Protein AF-A0A3E3DLS8-F1 (afdb_monomer_lite)

Secondary structure (DSSP, 8-state):
--HHHHGGG---PPPHHHHHHHHT-PPEEEEETTTEEEEE-S-SEEEEEEEETTEEEEEEEEHHHHHTT----SEEEEEEGGGTEEEEEETTTTEEE-S-GGGS---TT--GGGEE--HHHHHHHHHHHT-SS-HHHHHHHHHHTT-

Structure (mmCIF, N/CA/C/O backbone):
data_AF-A0A3E3DLS8-F1
#
_entry.id   AF-A0A3E3DLS8-F1
#
loop_
_atom_site.group_PDB
_atom_site.id
_atom_site.type_symbol
_atom_site.label_atom_id
_atom_site.label_alt_id
_atom_site.label_comp_id
_atom_site.label_asym_id
_atom_site.label_entity_id
_atom_site.label_seq_id
_atom_site.pdbx_PDB_ins_code
_atom_site.Cartn_x
_atom_site.Cartn_y
_atom_site.Cartn_z
_atom_site.occupancy
_atom_site.B_iso_or_equiv
_atom_site.auth_seq_id
_atom_site.auth_comp_id
_atom_site.auth_asym_id
_atom_site.auth_atom_id
_atom_site.pdbx_PDB_model_num
ATOM 1 N N . MET A 1 1 ? -10.168 -1.168 15.535 1.00 91.50 1 MET A N 1
ATOM 2 C CA . MET A 1 1 ? -11.152 -1.040 14.422 1.00 91.50 1 MET A CA 1
ATOM 3 C C . MET A 1 1 ? -12.044 -2.286 14.288 1.00 91.50 1 MET A C 1
ATOM 5 O O . MET A 1 1 ? -11.564 -3.402 14.470 1.00 91.50 1 MET A O 1
ATOM 9 N N 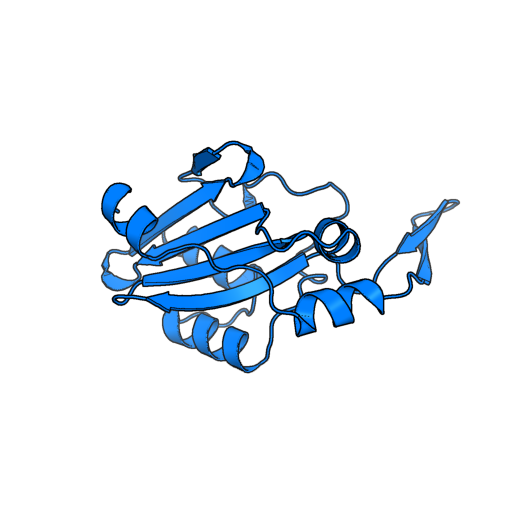. LYS A 1 2 ? -13.339 -2.145 13.942 1.00 93.44 2 LYS A N 1
ATOM 10 C CA . LYS A 1 2 ? -14.259 -3.295 13.745 1.00 93.44 2 LYS A CA 1
ATOM 11 C C . LYS A 1 2 ? -14.081 -3.936 12.357 1.00 93.44 2 LYS A C 1
ATOM 13 O O . LYS A 1 2 ? -14.525 -3.375 11.361 1.00 93.44 2 LYS A O 1
ATOM 18 N N . LYS A 1 3 ? -13.520 -5.150 12.302 1.00 95.00 3 LYS A N 1
ATOM 19 C CA . LYS A 1 3 ? -13.246 -5.918 11.064 1.00 95.00 3 LYS A CA 1
ATOM 20 C C . LYS A 1 3 ? -14.464 -6.088 10.145 1.00 95.00 3 LYS A C 1
ATOM 22 O O . LYS A 1 3 ? -14.338 -5.994 8.932 1.00 95.00 3 LYS A O 1
ATOM 27 N N . THR A 1 4 ? -15.650 -6.311 10.715 1.00 93.56 4 THR A N 1
ATOM 28 C CA . THR A 1 4 ? -16.902 -6.464 9.951 1.00 93.56 4 THR A CA 1
ATOM 29 C C . THR A 1 4 ? -17.310 -5.195 9.209 1.00 93.56 4 THR A C 1
ATOM 31 O O . THR A 1 4 ? -17.905 -5.298 8.143 1.00 93.56 4 THR A O 1
ATOM 34 N N . ARG A 1 5 ? -16.980 -4.009 9.741 1.00 93.44 5 ARG A N 1
ATOM 35 C CA . ARG A 1 5 ? -17.184 -2.727 9.051 1.00 93.44 5 ARG A CA 1
ATOM 36 C C . ARG A 1 5 ? -16.208 -2.585 7.888 1.00 93.44 5 ARG A C 1
ATOM 38 O O . ARG A 1 5 ? -16.641 -2.250 6.798 1.00 93.44 5 ARG A O 1
ATOM 45 N N . LEU A 1 6 ? -14.929 -2.894 8.105 1.00 94.31 6 LEU A N 1
ATOM 46 C CA . LEU A 1 6 ? -13.895 -2.758 7.071 1.00 94.31 6 LEU A CA 1
ATOM 47 C C . LEU A 1 6 ? -14.180 -3.635 5.847 1.00 94.31 6 LEU A C 1
ATOM 49 O O . LEU A 1 6 ? -14.086 -3.154 4.729 1.00 94.31 6 LEU A O 1
ATOM 53 N N . LYS A 1 7 ? -14.654 -4.873 6.049 1.00 92.00 7 LYS A N 1
ATOM 54 C CA . LYS A 1 7 ? -15.075 -5.753 4.940 1.00 92.00 7 LYS A CA 1
ATOM 55 C C . LYS A 1 7 ? -16.191 -5.169 4.064 1.00 92.00 7 LYS A C 1
ATOM 57 O O . LYS A 1 7 ? -16.321 -5.574 2.918 1.00 92.00 7 LYS A O 1
ATOM 62 N N . LYS A 1 8 ? -17.019 -4.264 4.598 1.00 93.12 8 LYS A N 1
ATOM 63 C CA . LYS A 1 8 ? -18.112 -3.625 3.846 1.00 93.12 8 LYS A CA 1
ATOM 64 C C . LYS A 1 8 ? -17.649 -2.435 3.007 1.00 93.12 8 LYS A C 1
ATOM 66 O O . LYS A 1 8 ? -18.405 -2.018 2.142 1.00 93.12 8 LYS A O 1
ATOM 71 N N . LEU A 1 9 ? -16.446 -1.906 3.252 1.00 91.94 9 LEU A N 1
ATOM 72 C CA . LEU A 1 9 ? -15.883 -0.800 2.467 1.00 91.94 9 LEU A CA 1
ATOM 73 C C . LEU A 1 9 ? -15.500 -1.232 1.041 1.00 91.94 9 LEU A C 1
ATOM 75 O O . LEU A 1 9 ? -15.241 -0.378 0.202 1.00 91.94 9 LEU A O 1
ATOM 79 N N . GLY A 1 10 ? -15.505 -2.541 0.767 1.00 88.12 10 GLY A N 1
ATOM 80 C CA . GLY A 1 10 ? -15.058 -3.107 -0.500 1.00 88.12 10 GLY A CA 1
ATOM 81 C C . GLY A 1 10 ? -13.540 -3.244 -0.564 1.00 88.12 10 GLY A C 1
ATOM 82 O O . GLY A 1 10 ? -12.836 -2.951 0.403 1.00 88.12 10 GLY A O 1
ATOM 83 N N . HIS A 1 11 ? -13.066 -3.729 -1.709 1.00 92.94 11 HIS A N 1
ATOM 84 C CA . HIS A 1 11 ? -11.647 -3.805 -2.032 1.00 92.94 11 HIS A CA 1
ATOM 85 C C . HIS A 1 11 ? -11.296 -2.709 -3.034 1.00 92.94 11 HIS A C 1
ATOM 87 O O . HIS A 1 11 ? -12.062 -2.475 -3.973 1.00 92.94 11 HIS A O 1
ATOM 93 N N . LEU A 1 12 ? -10.136 -2.078 -2.870 1.00 95.56 12 LEU A N 1
ATOM 94 C CA . LEU A 1 12 ? -9.562 -1.255 -3.931 1.00 95.56 12 LEU A CA 1
ATOM 95 C C . LEU A 1 12 ? -8.836 -2.201 -4.891 1.00 95.56 12 LEU A C 1
ATOM 97 O O . LEU A 1 12 ? -7.803 -2.772 -4.543 1.00 95.56 12 LEU A O 1
ATOM 101 N N . TYR A 1 13 ? -9.425 -2.423 -6.065 1.00 97.06 13 TYR A N 1
ATOM 102 C CA . TYR A 1 13 ? -8.781 -3.146 -7.159 1.00 97.06 13 TYR A CA 1
ATOM 103 C C . TYR A 1 13 ? -7.989 -2.187 -8.046 1.00 97.06 13 TYR A C 1
ATOM 105 O O . TYR A 1 13 ? -8.364 -1.025 -8.199 1.00 97.06 13 TYR A O 1
ATOM 113 N N . ALA A 1 14 ? -6.909 -2.698 -8.641 1.00 97.62 14 ALA A N 1
ATOM 114 C CA . ALA A 1 14 ? -6.053 -1.917 -9.522 1.00 97.62 14 ALA A CA 1
ATOM 115 C C . ALA A 1 14 ? -6.840 -1.392 -10.730 1.00 97.62 14 ALA A C 1
ATOM 117 O O . ALA A 1 14 ? -7.712 -2.082 -11.261 1.00 97.62 14 ALA A O 1
ATOM 118 N N . THR A 1 15 ? -6.504 -0.181 -11.170 1.00 97.31 15 THR A N 1
ATOM 119 C CA . THR A 1 15 ? -7.109 0.434 -12.354 1.00 97.31 15 THR A CA 1
ATOM 120 C C . THR A 1 15 ? -6.481 -0.101 -13.642 1.00 97.31 15 THR A C 1
ATOM 122 O O . THR A 1 15 ? -5.342 -0.576 -13.643 1.00 97.31 15 THR A O 1
ATOM 125 N N . ASP A 1 16 ? -7.187 0.047 -14.765 1.00 97.19 16 ASP A N 1
ATOM 126 C CA . ASP A 1 16 ? -6.649 -0.294 -16.091 1.00 97.19 16 ASP A CA 1
ATOM 127 C C . ASP A 1 16 ? -5.365 0.488 -16.410 1.00 97.19 16 ASP A C 1
ATOM 129 O O . ASP A 1 16 ? -4.439 -0.037 -17.025 1.00 97.19 16 ASP A O 1
ATOM 133 N N . GLU A 1 17 ? -5.261 1.729 -15.926 1.00 96.19 17 GLU A N 1
ATOM 134 C CA . GLU A 1 17 ? -4.053 2.545 -16.061 1.00 96.19 17 GLU A CA 1
ATOM 135 C C . GLU A 1 17 ? -2.860 1.920 -15.325 1.00 96.19 17 GLU A C 1
ATOM 137 O O . GLU A 1 17 ? -1.758 1.857 -15.870 1.00 96.19 17 GLU A O 1
ATOM 142 N N . MET A 1 18 ? -3.066 1.403 -14.110 1.00 97.19 18 MET A N 1
ATOM 143 C CA . MET A 1 18 ? -2.015 0.715 -13.355 1.00 97.19 18 MET A CA 1
ATOM 144 C C . MET A 1 18 ? -1.540 -0.553 -14.066 1.00 97.19 18 MET A C 1
ATOM 146 O O . MET A 1 18 ? -0.335 -0.807 -14.099 1.00 97.19 18 MET A O 1
ATOM 150 N N . LEU A 1 19 ? -2.464 -1.329 -14.641 1.00 97.62 19 LEU A N 1
ATOM 151 C CA . LEU A 1 19 ? -2.134 -2.512 -15.440 1.00 97.62 19 LEU A CA 1
ATOM 152 C C . LEU A 1 19 ? -1.312 -2.127 -16.675 1.00 97.62 19 LEU A C 1
ATOM 154 O O . LEU A 1 19 ? -0.224 -2.663 -16.873 1.00 97.62 19 LEU A O 1
ATOM 158 N N . CYS A 1 20 ? -1.784 -1.139 -17.438 1.00 96.75 20 CYS A N 1
ATOM 159 C CA . CYS A 1 20 ? -1.117 -0.631 -18.636 1.00 96.75 20 CYS A CA 1
ATOM 160 C C . CYS A 1 20 ? 0.297 -0.111 -18.324 1.00 96.75 20 CYS A C 1
ATOM 162 O O . CYS A 1 20 ? 1.269 -0.492 -18.976 1.00 96.75 20 CYS A O 1
ATOM 164 N N . MET A 1 21 ? 0.450 0.690 -17.263 1.00 95.88 21 MET A N 1
ATOM 165 C CA . MET A 1 21 ? 1.760 1.172 -16.815 1.00 95.88 21 MET A CA 1
ATOM 166 C C . MET A 1 21 ? 2.693 0.038 -16.390 1.00 95.88 21 MET A C 1
ATOM 168 O O . MET A 1 21 ? 3.901 0.135 -16.596 1.00 95.88 21 MET A O 1
ATOM 172 N N . ALA A 1 22 ? 2.169 -0.998 -15.733 1.00 95.88 22 ALA A N 1
ATOM 173 C CA . ALA A 1 22 ? 2.978 -2.127 -15.296 1.00 95.88 22 ALA A CA 1
ATOM 174 C C . ALA A 1 22 ? 3.446 -2.963 -16.495 1.00 95.88 22 ALA A C 1
ATOM 176 O O . ALA A 1 22 ? 4.618 -3.339 -16.538 1.00 95.88 22 ALA A O 1
ATOM 177 N N . GLU A 1 23 ? 2.560 -3.216 -17.461 1.00 95.06 23 GLU A N 1
ATOM 178 C CA . GLU A 1 23 ? 2.845 -3.934 -18.710 1.00 95.06 23 GLU A CA 1
ATOM 179 C C . GLU A 1 23 ? 3.914 -3.223 -19.554 1.00 95.06 23 GLU A C 1
ATOM 181 O O . GLU A 1 23 ? 4.821 -3.870 -20.072 1.00 95.06 23 GLU A O 1
ATOM 186 N N . GLN A 1 24 ? 3.855 -1.891 -19.635 1.00 94.56 24 GLN A N 1
ATOM 187 C CA . GLN A 1 24 ? 4.802 -1.072 -20.401 1.00 94.56 24 GLN A CA 1
ATOM 188 C C . GLN A 1 24 ? 6.146 -0.823 -19.691 1.00 94.56 24 GLN A C 1
ATOM 190 O O . GLN A 1 24 ? 7.069 -0.285 -20.303 1.00 94.56 24 GLN A O 1
ATOM 195 N N . ASP A 1 25 ? 6.285 -1.182 -18.410 1.00 92.69 25 ASP A N 1
ATOM 196 C CA . ASP A 1 25 ? 7.537 -1.031 -17.658 1.00 92.69 25 ASP A CA 1
ATOM 197 C C . ASP A 1 25 ? 8.556 -2.081 -18.125 1.00 92.69 25 ASP A C 1
ATOM 199 O O . ASP A 1 25 ? 8.515 -3.242 -17.713 1.00 92.69 25 ASP A O 1
ATOM 203 N N . ILE A 1 26 ? 9.465 -1.668 -19.008 1.00 91.00 26 ILE A N 1
ATOM 204 C CA . ILE A 1 26 ? 10.550 -2.500 -19.535 1.00 91.00 26 ILE A CA 1
ATOM 205 C C . ILE A 1 26 ? 11.726 -2.458 -18.546 1.00 91.00 26 ILE A C 1
ATOM 207 O O . ILE A 1 26 ? 12.174 -1.372 -18.175 1.00 91.00 26 ILE A O 1
ATOM 211 N N . PRO A 1 27 ? 12.270 -3.611 -18.116 1.00 90.88 27 PRO A N 1
ATOM 212 C CA . PRO A 1 27 ? 13.342 -3.624 -17.135 1.00 90.88 27 PRO A CA 1
ATOM 213 C C . PRO A 1 27 ? 14.678 -3.192 -17.745 1.00 90.88 27 PRO A C 1
ATOM 215 O O . PRO A 1 27 ? 15.037 -3.576 -18.859 1.00 90.88 27 PRO A O 1
ATOM 218 N N . GLU A 1 28 ? 15.467 -2.466 -16.960 1.00 90.81 28 GLU A N 1
ATOM 219 C CA . GLU A 1 28 ? 16.827 -2.072 -17.318 1.00 90.81 28 GLU A CA 1
ATOM 220 C C . GLU A 1 28 ? 17.843 -3.023 -16.690 1.00 90.81 28 GLU A C 1
ATOM 222 O O . GLU A 1 28 ? 17.766 -3.341 -15.503 1.00 90.81 28 GLU A O 1
ATOM 227 N N . ASN A 1 29 ? 18.855 -3.433 -17.451 1.00 91.56 29 ASN A N 1
ATOM 228 C CA . ASN A 1 29 ? 19.962 -4.213 -16.907 1.00 91.56 29 ASN A CA 1
ATOM 229 C C . ASN A 1 29 ? 20.822 -3.338 -15.986 1.00 91.56 29 ASN A C 1
ATOM 231 O O . ASN A 1 29 ? 21.539 -2.452 -16.451 1.00 91.56 29 ASN A O 1
ATOM 235 N N . LYS A 1 30 ? 20.782 -3.604 -14.677 1.00 87.81 30 LYS A N 1
ATOM 236 C CA . LYS A 1 30 ? 21.578 -2.886 -13.674 1.00 87.81 30 LYS A CA 1
ATOM 237 C C . LYS A 1 30 ? 22.634 -3.794 -13.070 1.00 87.81 30 LYS A C 1
ATOM 239 O O . LYS A 1 30 ? 22.384 -4.961 -12.775 1.00 87.81 30 LYS A O 1
ATOM 244 N N . LYS A 1 31 ? 23.831 -3.238 -12.869 1.00 88.75 31 LYS A N 1
ATOM 245 C CA . LYS A 1 31 ? 24.915 -3.926 -12.170 1.00 88.75 31 LYS A CA 1
ATOM 246 C C . LYS A 1 31 ? 24.620 -3.926 -10.669 1.00 88.75 31 LYS A C 1
ATOM 248 O O . LYS A 1 31 ? 24.572 -2.869 -10.046 1.00 88.75 31 LYS A O 1
ATOM 253 N N . ILE A 1 32 ? 24.427 -5.109 -10.100 1.00 81.88 32 ILE A N 1
ATOM 254 C CA . ILE A 1 32 ? 24.189 -5.323 -8.674 1.00 81.88 32 ILE A CA 1
ATOM 255 C C . ILE A 1 32 ? 25.467 -5.920 -8.071 1.00 81.88 32 ILE A C 1
ATOM 257 O O . ILE A 1 32 ? 25.847 -7.061 -8.340 1.00 81.88 32 ILE A O 1
ATOM 261 N N . GLY A 1 33 ? 26.176 -5.126 -7.268 1.00 81.06 33 GLY A N 1
ATOM 262 C CA . GLY A 1 33 ? 27.474 -5.517 -6.717 1.00 81.06 33 GLY A CA 1
ATOM 263 C C . GLY A 1 33 ? 28.565 -5.664 -7.788 1.00 81.06 33 GLY A C 1
ATOM 264 O O . GLY A 1 33 ? 28.597 -4.939 -8.782 1.00 81.06 33 GLY A O 1
ATOM 265 N N . TRP A 1 34 ? 29.503 -6.589 -7.575 1.00 76.94 34 TRP A N 1
ATOM 266 C CA . TRP A 1 34 ? 30.719 -6.668 -8.394 1.00 76.94 34 TRP A CA 1
ATOM 267 C C . TRP A 1 34 ? 30.549 -7.390 -9.737 1.00 76.94 34 TRP A C 1
ATOM 269 O O . TRP A 1 34 ? 31.182 -6.985 -10.713 1.00 76.94 34 TRP A O 1
ATOM 279 N N . GLN A 1 35 ? 29.703 -8.423 -9.808 1.00 82.44 35 GLN A N 1
ATOM 280 C CA . GLN A 1 35 ? 29.641 -9.332 -10.966 1.00 82.44 35 GLN A CA 1
ATOM 281 C C . GLN A 1 35 ? 28.232 -9.595 -11.510 1.00 82.44 35 GLN A C 1
ATOM 283 O O . GLN A 1 35 ? 28.111 -10.189 -12.577 1.00 82.44 35 GLN A O 1
ATOM 288 N N . ARG A 1 36 ? 27.166 -9.188 -10.812 1.00 86.12 36 ARG A N 1
ATOM 289 C CA . ARG A 1 36 ? 25.800 -9.507 -11.243 1.00 86.12 36 ARG A CA 1
ATOM 290 C C . ARG A 1 36 ? 25.228 -8.375 -12.076 1.00 86.12 36 ARG A C 1
ATOM 292 O O . ARG A 1 36 ? 25.365 -7.207 -11.720 1.00 86.12 36 ARG A O 1
ATOM 299 N N . VAL A 1 37 ? 24.581 -8.739 -13.173 1.00 88.38 37 VAL A N 1
ATOM 300 C CA . VAL A 1 37 ? 23.725 -7.849 -13.952 1.00 88.38 37 VAL A CA 1
ATOM 301 C C . VAL A 1 37 ? 22.339 -8.456 -13.902 1.00 88.38 37 VAL A C 1
ATOM 303 O O . VAL A 1 37 ? 22.163 -9.617 -14.265 1.00 88.38 37 VAL A O 1
ATOM 306 N N . GLU A 1 38 ? 21.380 -7.690 -13.402 1.00 88.00 38 GLU A N 1
ATOM 307 C CA . GLU A 1 38 ? 20.004 -8.144 -13.233 1.00 88.00 38 GLU A CA 1
ATOM 308 C C . GLU A 1 38 ? 19.052 -7.155 -13.921 1.00 88.00 38 GLU A C 1
ATOM 310 O O . GLU A 1 38 ? 19.287 -5.943 -13.852 1.00 88.00 38 GLU A O 1
ATOM 315 N N . PRO A 1 39 ? 17.991 -7.637 -14.593 1.00 87.00 39 PRO A N 1
ATOM 316 C CA . PRO A 1 39 ? 16.943 -6.775 -15.119 1.00 87.00 39 PRO A CA 1
ATOM 317 C C . PRO A 1 39 ? 16.139 -6.185 -13.953 1.00 87.00 39 PRO A C 1
ATOM 319 O O . PRO A 1 39 ? 15.510 -6.905 -13.175 1.00 87.00 39 PRO A O 1
ATOM 322 N N . VAL A 1 40 ? 16.154 -4.862 -13.824 1.00 87.38 40 VAL A N 1
ATOM 323 C CA . VAL A 1 40 ? 15.476 -4.119 -12.762 1.00 87.38 40 VAL A CA 1
ATOM 324 C C . VAL A 1 40 ? 14.394 -3.245 -13.375 1.00 87.38 40 VAL A C 1
ATOM 326 O O . VAL A 1 40 ? 14.674 -2.299 -14.107 1.00 87.38 40 VAL A O 1
ATOM 329 N N . PHE A 1 41 ? 13.150 -3.551 -13.024 1.00 88.75 41 PHE A N 1
ATOM 330 C CA . PHE A 1 41 ? 11.996 -2.717 -13.343 1.00 88.75 41 PHE A CA 1
ATOM 331 C C . PHE A 1 41 ? 12.039 -1.389 -12.590 1.00 88.75 41 PHE A C 1
ATOM 333 O O . PHE A 1 41 ? 12.490 -1.340 -11.438 1.00 88.75 41 PHE A O 1
ATOM 340 N N . GLN A 1 42 ? 11.515 -0.331 -13.213 1.00 86.88 42 GLN A N 1
ATOM 341 C CA . GLN A 1 42 ? 11.429 0.985 -12.586 1.00 86.88 42 GLN A CA 1
ATOM 342 C C . GLN A 1 42 ? 10.514 0.940 -11.360 1.00 86.88 42 GLN A C 1
ATOM 344 O O . GLN A 1 42 ? 10.853 1.477 -10.302 1.00 86.88 42 GLN A O 1
ATOM 349 N N . ARG A 1 43 ? 9.359 0.279 -11.492 1.00 89.94 43 ARG A N 1
ATOM 350 C CA . ARG A 1 43 ? 8.336 0.201 -10.449 1.00 89.94 43 ARG A CA 1
ATOM 351 C C . ARG A 1 43 ? 8.223 -1.227 -9.938 1.00 89.94 43 ARG A C 1
ATOM 353 O O . ARG A 1 43 ? 8.088 -2.193 -10.696 1.00 89.94 43 ARG A O 1
ATOM 360 N N . LYS A 1 44 ? 8.261 -1.363 -8.613 1.00 91.50 44 LYS A N 1
ATOM 361 C CA . LYS A 1 44 ? 8.138 -2.657 -7.921 1.00 91.50 44 LYS A CA 1
ATOM 362 C C . LYS A 1 44 ? 6.807 -2.795 -7.202 1.00 91.50 44 LYS A C 1
ATOM 364 O O . LYS A 1 44 ? 6.302 -3.910 -7.073 1.00 91.50 44 LYS A O 1
ATOM 369 N N . VAL A 1 45 ? 6.241 -1.672 -6.773 1.00 94.31 45 VAL A N 1
ATOM 370 C CA . VAL A 1 45 ? 4.966 -1.601 -6.064 1.00 94.31 45 VAL A CA 1
ATOM 371 C C . VAL A 1 45 ? 4.167 -0.413 -6.576 1.00 94.31 45 VAL A C 1
ATOM 373 O O . VAL A 1 45 ? 4.742 0.613 -6.932 1.00 94.31 45 VAL A O 1
ATOM 376 N N . TYR A 1 46 ? 2.850 -0.560 -6.600 1.00 97.06 46 TYR A N 1
ATOM 377 C CA . TYR A 1 46 ? 1.910 0.522 -6.855 1.00 97.06 46 TYR A CA 1
ATOM 378 C C . TYR A 1 46 ? 1.038 0.718 -5.620 1.00 97.06 46 TYR A C 1
ATOM 380 O O . TYR A 1 46 ? 0.727 -0.248 -4.919 1.00 97.06 46 TYR A O 1
ATOM 388 N N . LEU A 1 47 ? 0.657 1.961 -5.357 1.00 97.00 47 LEU A N 1
ATOM 389 C CA . LEU A 1 47 ? -0.265 2.340 -4.302 1.00 97.00 47 LEU A CA 1
ATOM 390 C C . LEU A 1 47 ? -1.452 3.067 -4.908 1.00 97.00 47 LEU A C 1
ATOM 392 O O . LEU A 1 47 ? -1.287 3.890 -5.806 1.00 97.00 47 LEU A O 1
ATOM 396 N N . GLN A 1 48 ? -2.618 2.798 -4.339 1.00 97.00 48 GLN A N 1
ATOM 397 C CA . GLN A 1 48 ? -3.828 3.567 -4.571 1.00 97.00 48 GLN A CA 1
ATOM 398 C C . GLN A 1 48 ? -4.470 3.887 -3.228 1.00 97.00 48 GLN A C 1
ATOM 400 O O . GLN A 1 48 ? -4.466 3.036 -2.333 1.00 97.00 48 GLN A O 1
ATOM 405 N N . SER A 1 49 ? -5.018 5.089 -3.070 1.00 97.06 49 SER A N 1
ATOM 406 C CA . SER A 1 49 ? -5.713 5.469 -1.840 1.00 97.06 49 SER A CA 1
ATOM 407 C C . SER A 1 49 ? -7.136 5.963 -2.076 1.00 97.06 49 SER A C 1
ATOM 409 O O . SER A 1 49 ? -7.467 6.512 -3.121 1.00 97.06 49 SER A O 1
ATOM 411 N N . GLN A 1 50 ? -7.992 5.801 -1.071 1.00 97.25 50 GLN A N 1
ATOM 412 C CA . GLN A 1 50 ? -9.331 6.383 -1.033 1.00 97.25 50 GLN A CA 1
ATOM 413 C C . GLN A 1 50 ? -9.736 6.645 0.418 1.00 97.25 50 GLN A C 1
ATOM 415 O O . GLN A 1 50 ? -9.297 5.946 1.328 1.00 97.25 50 GLN A O 1
ATOM 420 N N . ILE A 1 51 ? -10.584 7.647 0.650 1.00 97.19 51 ILE A N 1
ATOM 421 C CA . ILE A 1 51 ? -11.214 7.856 1.957 1.00 97.19 51 ILE A CA 1
ATOM 422 C C . ILE A 1 51 ? -12.651 7.339 1.884 1.00 97.19 51 ILE A C 1
ATOM 424 O O . ILE A 1 51 ? -13.457 7.856 1.113 1.00 97.19 51 ILE A O 1
ATOM 428 N N . CYS A 1 52 ? -12.973 6.344 2.709 1.00 95.12 52 CYS A N 1
ATOM 429 C CA . CYS A 1 52 ? -14.302 5.742 2.807 1.00 95.12 52 CYS A CA 1
ATOM 430 C C . CYS A 1 52 ? -14.776 5.805 4.262 1.00 95.12 52 CYS A C 1
ATOM 432 O O . CYS A 1 52 ? -14.105 5.300 5.161 1.00 95.12 52 CYS A O 1
ATOM 434 N N . ASP A 1 53 ? -15.921 6.441 4.522 1.00 93.19 53 ASP A N 1
ATOM 435 C CA . ASP A 1 53 ? -16.461 6.656 5.875 1.00 93.19 53 ASP A CA 1
ATOM 436 C C . ASP A 1 53 ? -15.434 7.235 6.873 1.00 93.19 53 ASP A C 1
ATOM 438 O O . ASP A 1 53 ? -15.345 6.802 8.030 1.00 93.19 53 ASP A O 1
ATOM 442 N N . GLY A 1 54 ? -14.612 8.180 6.406 1.00 95.31 54 GLY A N 1
ATOM 443 C CA . GLY A 1 54 ? -13.558 8.822 7.199 1.00 95.31 54 GLY A CA 1
ATOM 444 C C . GLY A 1 54 ? -12.323 7.954 7.467 1.00 95.31 54 GLY A C 1
ATOM 445 O O . GLY A 1 54 ? -11.429 8.398 8.184 1.00 95.31 54 GLY A O 1
ATOM 446 N N . ILE A 1 55 ? -12.247 6.744 6.906 1.00 97.31 55 ILE A N 1
ATOM 447 C CA . ILE A 1 55 ? -11.091 5.844 6.989 1.00 97.31 55 ILE A CA 1
ATOM 448 C C . ILE A 1 55 ? -10.290 5.979 5.697 1.00 97.31 55 ILE A C 1
ATOM 450 O O . ILE A 1 55 ? -10.846 5.809 4.612 1.00 97.31 55 ILE A O 1
ATOM 454 N N . LEU A 1 56 ? -8.991 6.250 5.809 1.00 97.94 56 LEU A N 1
ATOM 455 C CA . LEU A 1 56 ? -8.083 6.157 4.672 1.00 97.94 56 LEU A CA 1
ATOM 456 C C . LEU A 1 56 ? -7.798 4.679 4.399 1.00 97.94 56 LEU A C 1
ATOM 458 O O . LEU A 1 56 ? -7.280 3.970 5.263 1.00 97.94 56 LEU A O 1
ATOM 462 N N . VAL A 1 57 ? -8.146 4.219 3.205 1.00 97.94 57 VAL A N 1
ATOM 463 C CA . VAL A 1 57 ? -7.816 2.889 2.698 1.00 97.94 57 VAL A CA 1
ATOM 464 C C . VAL A 1 57 ? -6.701 3.048 1.679 1.00 97.94 57 VAL A C 1
ATOM 466 O O . VAL A 1 57 ? -6.824 3.842 0.748 1.00 97.94 57 VAL A O 1
ATOM 469 N N . VAL A 1 58 ? -5.611 2.309 1.861 1.00 97.75 58 VAL A N 1
ATOM 470 C CA . VAL A 1 58 ? -4.480 2.274 0.932 1.00 97.75 58 VAL A CA 1
ATOM 471 C C . VAL A 1 58 ? -4.272 0.844 0.460 1.00 97.75 58 VAL A C 1
ATOM 473 O O . VAL A 1 58 ? -3.928 -0.030 1.255 1.00 97.75 58 VAL A O 1
ATOM 476 N N . ALA A 1 59 ? -4.460 0.604 -0.832 1.00 97.94 59 ALA A N 1
ATOM 477 C CA . ALA A 1 59 ? -4.152 -0.664 -1.473 1.00 97.94 59 ALA A CA 1
ATOM 478 C C . ALA A 1 59 ? -2.714 -0.664 -1.996 1.00 97.94 59 ALA A C 1
ATOM 480 O O . ALA A 1 59 ? -2.258 0.310 -2.594 1.00 97.94 59 ALA A O 1
ATOM 481 N N . ILE A 1 60 ? -2.003 -1.765 -1.757 1.00 97.12 60 ILE A N 1
ATOM 482 C CA . ILE A 1 60 ? -0.600 -1.962 -2.121 1.00 97.12 60 ILE A CA 1
ATOM 483 C C . ILE A 1 60 ? -0.523 -3.160 -3.065 1.00 97.12 60 ILE A C 1
ATOM 485 O O . ILE A 1 60 ? -0.839 -4.286 -2.676 1.00 97.12 60 ILE A O 1
ATOM 489 N N . TYR A 1 61 ? -0.068 -2.934 -4.293 1.00 97.38 61 TYR A N 1
ATOM 490 C CA . TYR A 1 61 ? -0.012 -3.937 -5.356 1.00 97.38 61 TYR A CA 1
ATOM 491 C C . TYR A 1 61 ? 1.433 -4.251 -5.724 1.00 97.38 61 TYR A C 1
ATOM 493 O O . TYR A 1 61 ? 2.259 -3.346 -5.845 1.00 97.38 61 TYR A O 1
ATOM 501 N N . LEU A 1 62 ? 1.747 -5.523 -5.968 1.00 95.81 62 LEU A N 1
ATOM 502 C CA . LEU A 1 62 ? 3.027 -5.882 -6.571 1.00 95.81 62 LEU A CA 1
ATOM 503 C C . LEU A 1 62 ? 2.973 -5.605 -8.073 1.00 95.81 62 LEU A C 1
ATOM 505 O O . LEU A 1 62 ? 2.113 -6.135 -8.770 1.00 95.81 62 LEU A O 1
ATOM 509 N N . ALA A 1 63 ? 3.947 -4.858 -8.593 1.00 95.38 6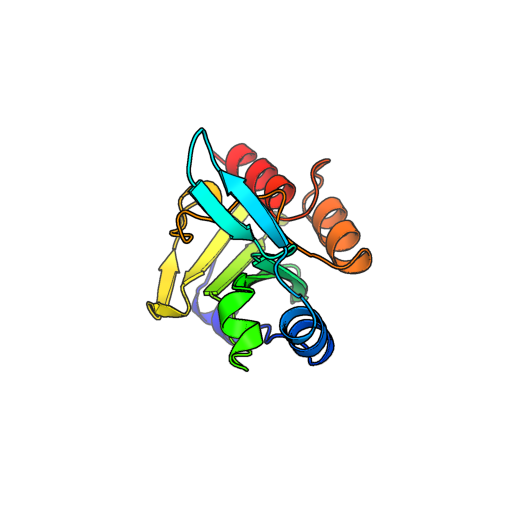3 ALA A N 1
ATOM 510 C CA . ALA A 1 63 ? 4.047 -4.588 -10.029 1.00 95.38 63 ALA A CA 1
ATOM 511 C C . ALA A 1 63 ? 4.139 -5.882 -10.856 1.00 95.38 63 ALA A C 1
ATOM 513 O O . ALA A 1 63 ? 3.601 -5.966 -11.953 1.00 95.38 63 ALA A O 1
ATOM 514 N N . ARG A 1 64 ? 4.791 -6.919 -10.306 1.00 93.88 64 ARG A N 1
ATOM 515 C CA . ARG A 1 64 ? 4.842 -8.258 -10.910 1.00 93.88 64 ARG A CA 1
ATOM 516 C C . ARG A 1 64 ? 3.445 -8.833 -11.140 1.00 93.88 64 ARG A C 1
ATOM 518 O O . ARG A 1 64 ? 3.208 -9.394 -12.201 1.00 93.88 64 ARG A O 1
ATOM 525 N N . ASP A 1 65 ? 2.555 -8.702 -10.164 1.00 96.06 65 ASP A N 1
ATOM 526 C CA . ASP A 1 65 ? 1.221 -9.295 -10.232 1.00 96.06 65 ASP A CA 1
ATOM 527 C C . ASP A 1 65 ? 0.340 -8.508 -11.209 1.00 96.06 65 ASP A C 1
ATOM 529 O O . ASP A 1 65 ? -0.388 -9.116 -11.990 1.00 96.06 65 ASP A O 1
ATOM 533 N N . LEU A 1 66 ? 0.486 -7.176 -11.240 1.00 97.44 66 LEU A N 1
ATOM 534 C CA . LEU A 1 66 ? -0.169 -6.318 -12.234 1.00 97.44 66 LEU A CA 1
ATOM 535 C C . LEU A 1 66 ? 0.238 -6.694 -13.669 1.00 97.44 66 LEU A C 1
ATOM 537 O O . LEU A 1 66 ? -0.626 -6.848 -14.524 1.00 97.44 66 LEU A O 1
ATOM 541 N N . ARG A 1 67 ? 1.533 -6.938 -13.927 1.00 95.38 67 ARG A N 1
ATOM 542 C CA . ARG A 1 67 ? 2.028 -7.412 -15.240 1.00 95.38 67 ARG A CA 1
ATOM 543 C C . ARG A 1 67 ? 1.440 -8.757 -15.666 1.00 95.38 67 ARG A C 1
ATOM 545 O O . ARG A 1 67 ? 1.400 -9.056 -16.851 1.00 95.38 67 ARG A O 1
ATOM 552 N N . LEU A 1 68 ? 1.013 -9.575 -14.706 1.00 95.31 68 LEU A N 1
ATOM 553 C CA . LEU A 1 68 ? 0.342 -10.853 -14.954 1.00 95.31 68 LEU A CA 1
ATOM 554 C C . LEU A 1 68 ? -1.188 -10.706 -15.056 1.00 95.31 68 LEU A C 1
ATOM 556 O O . LEU A 1 68 ? -1.892 -11.712 -15.093 1.00 95.31 68 LEU A O 1
ATOM 560 N N . GLY A 1 69 ? -1.708 -9.474 -15.073 1.00 96.31 69 GLY A N 1
ATOM 561 C CA . GLY A 1 69 ? -3.137 -9.173 -15.170 1.00 96.31 69 GLY A CA 1
ATOM 562 C C . GLY A 1 69 ? -3.905 -9.285 -13.850 1.00 96.31 69 GLY A C 1
ATOM 563 O O . GLY A 1 69 ? -5.133 -9.229 -13.849 1.00 96.31 69 GLY A O 1
ATOM 564 N N . SER A 1 70 ? -3.227 -9.458 -12.709 1.00 97.00 70 SER A N 1
ATOM 565 C CA . SER A 1 70 ? -3.905 -9.436 -11.411 1.00 97.00 70 SER A CA 1
ATOM 566 C C . SER A 1 70 ? -4.313 -8.013 -11.053 1.00 97.00 70 SER A C 1
ATOM 568 O O . SER A 1 70 ? -3.488 -7.108 -11.064 1.00 97.00 70 SER A O 1
ATOM 570 N N . ILE A 1 71 ? -5.563 -7.836 -10.631 1.00 97.38 71 ILE A N 1
ATOM 571 C CA . ILE A 1 71 ? -6.075 -6.564 -10.094 1.00 97.38 71 ILE A CA 1
ATOM 572 C C . ILE A 1 71 ? -6.127 -6.532 -8.563 1.00 97.38 71 ILE A C 1
ATOM 574 O O . ILE A 1 71 ? -6.522 -5.529 -7.971 1.00 97.38 71 ILE A O 1
ATOM 578 N N . LYS A 1 72 ? -5.782 -7.640 -7.898 1.00 97.38 72 LYS A N 1
ATOM 579 C CA . LYS A 1 72 ? -5.908 -7.765 -6.442 1.00 97.38 72 LYS A CA 1
ATOM 580 C C . LYS A 1 72 ? -4.704 -7.132 -5.735 1.00 97.38 72 LYS A C 1
ATOM 582 O O . LYS A 1 72 ? -3.570 -7.427 -6.118 1.00 97.38 72 LYS A O 1
ATOM 587 N N . PRO A 1 73 ? -4.913 -6.333 -4.676 1.00 97.50 73 PRO A N 1
ATOM 588 C CA . PRO A 1 73 ? -3.812 -5.839 -3.861 1.00 97.50 73 PRO A CA 1
ATOM 589 C C . PRO A 1 73 ? -3.176 -6.970 -3.052 1.00 97.50 73 PRO A C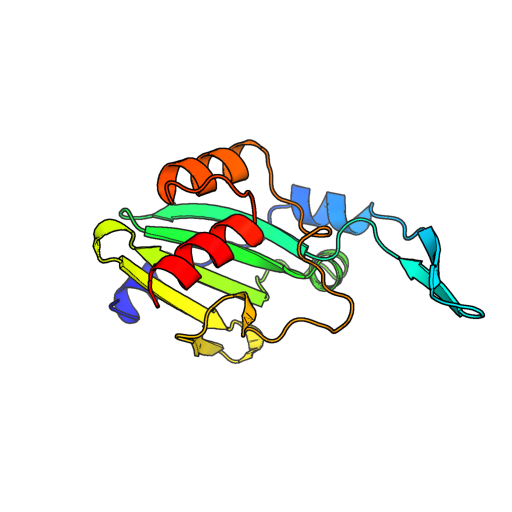 1
ATOM 591 O O . PRO A 1 73 ? -3.862 -7.892 -2.609 1.00 97.50 73 PRO A O 1
ATOM 594 N N . LEU A 1 74 ? -1.871 -6.870 -2.797 1.00 97.12 74 LEU A N 1
ATOM 595 C CA . LEU A 1 74 ? -1.171 -7.728 -1.838 1.00 97.12 74 LEU A CA 1
ATOM 596 C C . LEU A 1 74 ? -1.634 -7.415 -0.408 1.00 97.12 74 LEU A C 1
ATOM 598 O O . LEU A 1 74 ? -1.890 -8.327 0.382 1.00 97.12 74 LEU A O 1
ATOM 602 N N . TYR A 1 75 ? -1.756 -6.120 -0.107 1.00 97.62 75 TYR A N 1
ATOM 603 C CA . TYR A 1 75 ? -2.198 -5.603 1.182 1.00 97.62 75 TYR A CA 1
ATOM 604 C C . TYR A 1 75 ? -3.179 -4.451 1.009 1.00 97.62 75 TYR A C 1
ATOM 606 O O . TYR A 1 75 ? -3.008 -3.617 0.124 1.00 97.62 75 TYR A O 1
ATOM 614 N N . GLU A 1 76 ? -4.137 -4.350 1.923 1.00 97.44 76 GLU A N 1
ATOM 615 C CA . GLU A 1 76 ? -4.955 -3.148 2.096 1.00 97.44 76 GLU A CA 1
ATOM 616 C C . GLU A 1 76 ? -4.781 -2.632 3.519 1.00 97.44 76 GLU A C 1
ATOM 618 O O . GLU A 1 76 ? -5.104 -3.325 4.487 1.00 97.44 76 GLU A O 1
ATOM 623 N N . ASN A 1 77 ? -4.236 -1.429 3.663 1.00 97.25 77 ASN A N 1
ATOM 624 C CA . ASN A 1 77 ? -4.046 -0.771 4.944 1.00 97.25 77 ASN A CA 1
ATOM 625 C C . ASN A 1 77 ? -5.207 0.192 5.205 1.00 97.25 77 ASN A C 1
ATOM 627 O O . ASN A 1 77 ? -5.455 1.108 4.428 1.00 97.25 77 ASN A O 1
ATOM 631 N N . PHE A 1 78 ? -5.921 -0.032 6.303 1.00 97.75 78 PHE A N 1
ATOM 632 C CA . PHE A 1 78 ? -7.031 0.797 6.751 1.00 97.75 78 PHE A CA 1
ATOM 633 C C . PHE A 1 78 ? -6.553 1.640 7.926 1.00 97.75 78 PHE A C 1
ATOM 635 O O . PHE A 1 78 ? -6.112 1.080 8.930 1.00 97.75 78 PHE A O 1
ATOM 642 N N . ILE A 1 79 ? -6.663 2.960 7.822 1.00 97.88 79 ILE A N 1
ATOM 643 C CA . ILE A 1 79 ? -6.191 3.906 8.831 1.00 97.88 79 ILE A CA 1
ATOM 644 C C . ILE A 1 79 ? -7.358 4.795 9.261 1.00 97.88 79 ILE A C 1
ATOM 646 O O . ILE A 1 79 ? -7.936 5.513 8.448 1.00 97.88 79 ILE A O 1
ATOM 650 N N . ASP A 1 80 ? -7.703 4.755 10.547 1.00 97.31 80 ASP A N 1
ATOM 651 C CA . ASP A 1 80 ? -8.648 5.678 11.179 1.00 97.31 80 ASP A CA 1
ATOM 652 C C . ASP A 1 80 ? -7.847 6.665 12.032 1.00 97.31 80 ASP A C 1
ATOM 654 O O . ASP A 1 80 ? -7.520 6.395 13.195 1.00 97.31 80 ASP A O 1
ATOM 658 N N . LYS A 1 81 ? -7.516 7.822 11.445 1.00 96.00 81 LYS A N 1
ATOM 659 C CA . LYS A 1 81 ? -6.694 8.828 12.129 1.00 96.00 81 LYS A CA 1
ATOM 660 C C . LYS A 1 81 ? -7.357 9.357 13.395 1.00 96.00 81 LYS A C 1
ATOM 662 O O . LYS A 1 81 ? -6.659 9.597 14.377 1.00 96.00 81 LYS A O 1
ATOM 667 N N . SER A 1 82 ? -8.685 9.498 13.397 1.00 95.25 82 SER A N 1
ATOM 668 C CA . SER A 1 82 ? -9.438 10.028 14.543 1.00 95.25 82 SER A CA 1
ATOM 669 C C . SER A 1 82 ? -9.290 9.153 15.787 1.00 95.25 82 SER A C 1
ATOM 671 O O . SER A 1 82 ? -9.242 9.657 16.907 1.00 95.25 82 SER A O 1
ATOM 673 N N . LYS A 1 83 ? -9.162 7.839 15.581 1.00 95.88 83 LYS A N 1
ATOM 674 C CA . LYS A 1 83 ? -8.977 6.853 16.650 1.00 95.88 83 LYS A CA 1
ATOM 675 C C . LYS A 1 83 ? -7.528 6.459 16.865 1.00 95.88 83 LYS A C 1
ATOM 677 O O . LYS A 1 83 ? -7.261 5.709 17.795 1.00 95.88 83 LYS A O 1
ATOM 682 N N . ARG A 1 84 ? -6.612 6.959 16.028 1.00 95.44 84 ARG A N 1
ATOM 683 C CA . ARG A 1 84 ? -5.199 6.568 16.029 1.00 95.44 84 ARG A CA 1
ATOM 684 C C . ARG A 1 84 ? -5.024 5.051 15.911 1.00 95.44 84 ARG A C 1
ATOM 686 O O . ARG A 1 84 ? -4.180 4.458 16.572 1.00 95.44 84 ARG A O 1
ATOM 693 N N . GLU A 1 85 ? -5.843 4.419 15.075 1.00 95.44 85 GLU A N 1
ATOM 694 C CA . GLU A 1 85 ? -5.798 2.978 14.837 1.00 95.44 85 GLU A CA 1
ATOM 695 C C . GLU A 1 85 ? -5.535 2.693 13.361 1.00 95.44 85 GLU A C 1
ATOM 697 O O . GLU A 1 85 ? -6.019 3.400 12.475 1.00 95.44 85 GLU A O 1
ATOM 702 N N . TYR A 1 86 ? -4.844 1.589 13.094 1.00 96.94 86 TYR A N 1
ATOM 703 C CA . TYR A 1 86 ? -4.766 1.015 11.760 1.00 96.94 86 TYR A CA 1
ATOM 704 C C . TYR A 1 86 ? -4.927 -0.504 11.807 1.00 96.94 86 TYR A C 1
ATOM 706 O O . TYR A 1 86 ? -4.749 -1.152 12.842 1.00 96.94 86 TYR A O 1
ATOM 714 N N . LEU A 1 87 ? -5.290 -1.083 10.669 1.00 97.06 87 LEU A N 1
ATOM 715 C CA . LEU A 1 87 ? -5.369 -2.523 10.479 1.00 97.06 87 LEU A CA 1
ATOM 716 C C . LEU A 1 87 ? -5.075 -2.851 9.018 1.00 97.06 87 LEU A C 1
ATOM 718 O O . LEU A 1 87 ? -5.559 -2.165 8.126 1.00 97.06 87 LEU A O 1
ATOM 722 N N . THR A 1 88 ? -4.327 -3.918 8.764 1.00 97.38 88 THR A N 1
ATOM 723 C CA . THR A 1 88 ? -4.001 -4.349 7.400 1.00 97.38 88 THR A CA 1
ATOM 724 C C . THR A 1 88 ? -4.723 -5.650 7.072 1.00 97.38 88 THR A C 1
ATOM 726 O O . THR A 1 88 ? -4.718 -6.589 7.872 1.00 97.38 88 THR A O 1
ATOM 729 N N . TRP A 1 89 ? -5.334 -5.732 5.897 1.00 97.44 89 TRP A N 1
ATOM 730 C CA . TRP A 1 89 ? -5.781 -6.986 5.302 1.00 97.44 89 TRP A CA 1
ATOM 731 C C . TRP A 1 89 ? -4.661 -7.565 4.432 1.00 97.44 89 TRP A C 1
ATOM 733 O O . TRP A 1 89 ? -4.134 -6.888 3.556 1.00 97.44 89 TRP A O 1
ATOM 743 N N . ASP A 1 90 ? -4.259 -8.800 4.722 1.00 96.88 90 ASP A N 1
ATOM 744 C CA . ASP A 1 90 ? -3.298 -9.590 3.946 1.00 96.88 90 ASP A CA 1
ATOM 745 C C . ASP A 1 90 ? -4.101 -10.455 2.978 1.00 96.88 90 ASP A C 1
ATOM 747 O O . ASP A 1 90 ? -4.667 -11.470 3.390 1.00 96.88 90 ASP A O 1
ATOM 751 N N . THR A 1 91 ? -4.206 -10.010 1.722 1.00 95.50 91 THR A N 1
ATOM 752 C CA . THR A 1 91 ? -5.098 -10.612 0.719 1.00 95.50 91 THR A CA 1
ATOM 753 C C . THR A 1 91 ? -4.680 -12.034 0.384 1.00 95.50 91 THR A C 1
ATOM 755 O O . THR A 1 91 ? -5.530 -12.904 0.232 1.00 95.50 91 THR A O 1
ATOM 758 N N . LEU A 1 92 ? -3.371 -12.295 0.321 1.00 92.50 92 LEU A N 1
ATOM 759 C CA . LEU A 1 92 ? -2.844 -13.620 -0.002 1.00 92.50 92 LEU A CA 1
ATOM 760 C C . LEU A 1 92 ? -3.174 -14.646 1.088 1.00 92.50 92 LEU A C 1
ATOM 762 O O . LEU A 1 92 ? -3.446 -15.804 0.790 1.00 92.50 92 LEU A O 1
ATOM 766 N N . LYS A 1 93 ? -3.111 -14.235 2.359 1.00 94.69 93 LYS A N 1
ATOM 767 C CA . LYS A 1 93 ? -3.343 -15.126 3.507 1.00 94.69 93 LYS A CA 1
ATOM 768 C C . LYS A 1 93 ? -4.734 -14.979 4.123 1.00 94.69 93 LYS A C 1
ATOM 770 O O . LYS A 1 93 ? -4.971 -15.557 5.182 1.00 94.69 93 LYS A O 1
ATOM 775 N N . GLU A 1 94 ? -5.587 -14.159 3.516 1.00 94.81 94 GLU A N 1
ATOM 776 C CA . GLU A 1 94 ? -6.951 -13.837 3.941 1.00 94.81 94 GLU A CA 1
ATOM 777 C C . GLU A 1 94 ? -7.078 -13.583 5.453 1.00 94.81 94 GLU A C 1
ATOM 779 O O . GLU A 1 94 ? -7.926 -14.139 6.158 1.00 94.81 94 GLU A O 1
ATOM 784 N N . LYS A 1 95 ? -6.197 -12.733 5.988 1.00 95.88 95 LYS A N 1
ATOM 785 C CA . LYS A 1 95 ? -6.109 -12.488 7.434 1.00 95.88 95 LYS A CA 1
ATOM 786 C C . LYS A 1 95 ? -5.854 -11.030 7.769 1.00 95.88 95 LYS A C 1
ATOM 788 O O . LYS A 1 95 ? -5.148 -10.306 7.075 1.00 95.88 95 LYS A O 1
ATOM 793 N N . TRP A 1 96 ? -6.370 -10.629 8.924 1.00 97.06 96 TRP A N 1
ATOM 794 C CA . TRP A 1 96 ? -6.090 -9.320 9.499 1.00 97.06 96 TRP A CA 1
ATOM 795 C C . TRP A 1 96 ? -4.725 -9.298 10.182 1.00 97.06 96 TRP A C 1
ATOM 797 O O . TRP A 1 96 ? -4.377 -10.225 10.918 1.00 97.06 96 TRP A O 1
ATOM 807 N N . ARG A 1 97 ? -3.987 -8.211 9.982 1.00 95.62 97 ARG A N 1
ATOM 808 C CA . ARG A 1 97 ? -2.686 -7.920 10.581 1.00 95.62 97 ARG A CA 1
ATOM 809 C C . ARG A 1 97 ? -2.747 -6.595 11.326 1.00 95.62 97 ARG A C 1
ATOM 811 O O . ARG A 1 97 ? -3.343 -5.639 10.844 1.00 95.62 97 ARG A O 1
ATOM 818 N N . THR A 1 98 ? -2.089 -6.551 12.475 1.00 93.69 98 THR A N 1
ATOM 819 C CA . THR A 1 98 ? -1.865 -5.338 13.277 1.00 93.69 98 THR A CA 1
ATOM 820 C C . THR A 1 98 ? -0.438 -4.807 13.129 1.00 93.69 98 THR A C 1
ATOM 822 O O . THR A 1 98 ? -0.050 -3.901 13.848 1.00 93.69 98 THR A O 1
ATOM 825 N N . ALA A 1 99 ? 0.363 -5.412 12.248 1.00 89.25 99 AL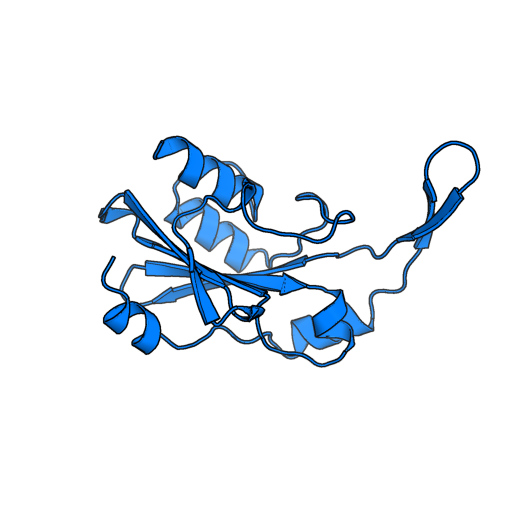A A N 1
ATOM 826 C CA . ALA A 1 99 ? 1.752 -5.036 12.023 1.00 89.25 99 ALA A CA 1
ATOM 827 C C . ALA A 1 99 ? 1.850 -3.753 11.185 1.00 89.25 99 ALA A C 1
ATOM 829 O O . ALA A 1 99 ? 1.055 -3.575 10.254 1.00 89.25 99 ALA A O 1
ATOM 830 N N . CYS A 1 100 ? 2.851 -2.916 11.479 1.00 90.94 100 CYS A N 1
ATOM 831 C CA . CYS A 1 100 ? 3.233 -1.788 10.630 1.00 90.94 100 CYS A CA 1
ATOM 832 C C . CYS A 1 100 ? 3.604 -2.268 9.221 1.00 90.94 100 CYS A C 1
ATOM 834 O O . CYS A 1 100 ? 4.041 -3.408 9.044 1.00 90.94 100 CYS A O 1
ATOM 836 N N . VAL A 1 101 ? 3.503 -1.381 8.230 1.00 91.44 101 VAL A N 1
ATOM 837 C CA . VAL A 1 101 ? 3.875 -1.665 6.838 1.00 91.44 101 VAL A CA 1
ATOM 838 C C . VAL A 1 101 ? 5.321 -2.139 6.701 1.00 91.44 101 VAL A C 1
ATOM 840 O O . VAL A 1 101 ? 5.586 -3.026 5.899 1.00 91.44 101 VAL A O 1
ATOM 843 N N . GLU A 1 102 ? 6.223 -1.639 7.545 1.00 88.19 102 GLU A N 1
ATOM 844 C CA . GLU A 1 102 ? 7.629 -2.060 7.612 1.00 88.19 102 GLU A CA 1
ATOM 845 C C . GLU A 1 102 ? 7.804 -3.532 8.024 1.00 88.19 102 GLU A C 1
ATOM 847 O O . GLU A 1 102 ? 8.755 -4.192 7.615 1.00 88.19 102 GLU A O 1
ATOM 852 N N . ALA A 1 103 ? 6.861 -4.075 8.797 1.00 89.81 103 ALA A N 1
ATOM 853 C CA . ALA A 1 103 ? 6.871 -5.457 9.272 1.00 89.81 103 ALA A CA 1
ATOM 854 C C . ALA A 1 103 ? 6.018 -6.401 8.400 1.00 89.81 103 ALA A C 1
ATOM 856 O O . ALA A 1 103 ? 5.826 -7.573 8.746 1.00 89.81 103 ALA A O 1
ATOM 857 N N . LEU A 1 104 ? 5.473 -5.914 7.279 1.00 91.31 104 LEU A N 1
ATOM 858 C CA . LEU A 1 104 ? 4.784 -6.754 6.301 1.00 91.31 104 LEU A CA 1
ATOM 859 C C . LEU A 1 104 ? 5.791 -7.500 5.417 1.00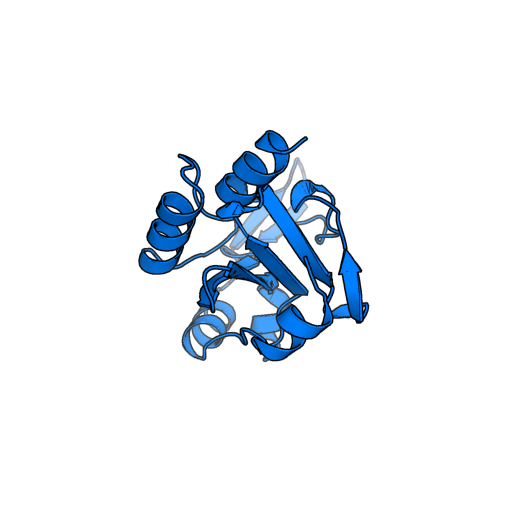 91.31 104 LEU A C 1
ATOM 861 O O . LEU A 1 104 ? 6.912 -7.059 5.176 1.00 91.31 104 LEU A O 1
ATOM 865 N N . GLY A 1 105 ? 5.382 -8.667 4.923 1.00 89.12 105 GLY A N 1
ATOM 866 C CA . GLY A 1 105 ? 6.243 -9.518 4.109 1.00 89.12 105 GLY A CA 1
ATOM 867 C C . GLY A 1 105 ? 6.258 -9.074 2.651 1.00 89.12 105 GLY A C 1
ATOM 868 O O . GLY A 1 105 ? 5.431 -9.537 1.870 1.00 89.12 105 GLY A O 1
ATOM 869 N N . PHE A 1 106 ? 7.216 -8.231 2.274 1.00 90.00 106 PHE A N 1
ATOM 870 C CA . PHE A 1 106 ? 7.477 -7.896 0.873 1.00 90.00 106 PHE A CA 1
ATOM 871 C C . PHE A 1 106 ? 8.568 -8.793 0.265 1.00 90.00 106 PHE A C 1
ATOM 873 O O . PHE A 1 106 ? 9.421 -9.315 0.989 1.00 90.00 106 PHE A O 1
ATOM 880 N N . PRO A 1 107 ? 8.579 -8.988 -1.067 1.00 85.62 107 PRO A N 1
ATOM 881 C CA . PRO A 1 107 ? 9.698 -9.641 -1.738 1.00 85.62 107 PRO A CA 1
ATOM 882 C C . PRO A 1 107 ? 11.022 -8.911 -1.474 1.00 85.62 107 PRO A C 1
ATOM 884 O O . PRO A 1 107 ? 11.047 -7.686 -1.425 1.00 85.62 107 PRO A O 1
ATOM 887 N N . HIS A 1 108 ? 12.133 -9.646 -1.388 1.00 81.19 108 HIS A N 1
ATOM 888 C CA . HIS A 1 108 ? 13.467 -9.106 -1.062 1.00 81.19 108 HIS A CA 1
ATOM 889 C C . HIS A 1 108 ? 13.946 -7.970 -1.981 1.00 81.19 108 HIS A C 1
ATOM 891 O O . HIS A 1 108 ? 14.801 -7.179 -1.600 1.00 81.19 108 HIS A O 1
ATOM 897 N N . TYR A 1 109 ? 13.420 -7.894 -3.204 1.00 75.12 109 TYR A N 1
ATOM 898 C CA . TYR A 1 109 ? 13.763 -6.846 -4.155 1.00 75.12 109 TYR A CA 1
ATOM 899 C C . TYR A 1 109 ? 13.038 -5.523 -3.881 1.00 75.12 109 TYR A C 1
ATOM 901 O O . TYR A 1 109 ? 13.325 -4.541 -4.556 1.00 75.12 109 TYR A O 1
ATOM 909 N N . TYR A 1 110 ? 12.078 -5.472 -2.962 1.00 78.81 110 TYR A N 1
ATOM 910 C CA . TYR A 1 110 ? 11.305 -4.274 -2.661 1.00 78.81 110 TYR A CA 1
ATOM 911 C C . TYR A 1 110 ? 12.128 -3.190 -1.940 1.00 78.81 110 TYR A C 1
ATOM 913 O O . TYR A 1 110 ? 12.895 -3.486 -1.030 1.00 78.81 110 TYR A O 1
ATOM 921 N N . SER A 1 111 ? 11.912 -1.927 -2.319 1.00 76.19 111 SER A N 1
ATOM 922 C CA . SER A 1 111 ? 12.293 -0.740 -1.543 1.00 76.19 111 SER A CA 1
ATOM 923 C C . SER A 1 111 ? 11.200 0.323 -1.661 1.00 76.19 111 SER A C 1
ATOM 925 O O . SER A 1 111 ? 10.482 0.368 -2.666 1.00 76.19 111 SER A O 1
ATOM 927 N N . TYR A 1 112 ? 11.095 1.207 -0.663 1.00 74.25 112 TYR A N 1
ATOM 928 C CA . TYR A 1 112 ? 10.124 2.309 -0.670 1.00 74.25 112 TYR A CA 1
ATOM 929 C C . TYR A 1 112 ? 10.297 3.251 -1.867 1.00 74.25 112 TYR A C 1
ATOM 931 O O . TYR A 1 112 ? 9.309 3.649 -2.479 1.00 74.25 112 TYR A O 1
ATOM 939 N N . SER A 1 113 ? 11.538 3.498 -2.288 1.00 75.00 113 SER A N 1
ATOM 940 C CA . SER A 1 113 ? 11.866 4.323 -3.457 1.00 75.00 113 SER A CA 1
ATOM 941 C C . SER A 1 113 ? 11.358 3.780 -4.802 1.00 75.00 113 SER A C 1
ATOM 943 O O . SER A 1 113 ? 11.351 4.510 -5.788 1.00 75.00 113 SER A O 1
ATOM 945 N N . CYS A 1 114 ? 10.923 2.517 -4.868 1.00 80.69 114 CYS A N 1
ATOM 946 C CA . CYS A 1 114 ? 10.381 1.895 -6.082 1.00 80.69 114 CYS A CA 1
ATOM 947 C C . CYS A 1 114 ? 8.842 1.822 -6.093 1.00 80.69 114 CYS A C 1
ATOM 949 O O . CYS A 1 114 ? 8.271 1.050 -6.878 1.00 80.69 114 CYS A O 1
ATOM 951 N N . ALA A 1 115 ? 8.175 2.560 -5.201 1.00 90.56 115 ALA A N 1
ATOM 952 C CA . ALA A 1 115 ? 6.725 2.613 -5.093 1.00 90.56 115 ALA A CA 1
ATOM 953 C C . ALA A 1 115 ? 6.138 3.749 -5.950 1.00 90.56 115 ALA A C 1
ATOM 955 O O . ALA A 1 115 ? 6.515 4.910 -5.806 1.00 90.56 115 ALA A O 1
ATOM 956 N N . TYR A 1 116 ? 5.196 3.417 -6.830 1.00 94.88 116 TYR A N 1
ATOM 957 C CA . TYR A 1 116 ? 4.431 4.393 -7.602 1.00 94.88 116 TYR A CA 1
ATOM 958 C C . TYR A 1 116 ? 3.115 4.736 -6.900 1.00 94.88 116 TYR A C 1
ATOM 960 O O . TYR A 1 116 ? 2.435 3.855 -6.382 1.00 94.88 116 TYR A O 1
ATOM 968 N N . MET A 1 117 ? 2.748 6.014 -6.931 1.00 95.25 117 MET A N 1
ATOM 969 C CA . MET A 1 117 ? 1.473 6.546 -6.456 1.00 95.25 117 MET A CA 1
ATOM 970 C C . MET A 1 117 ? 1.165 7.806 -7.267 1.00 95.25 117 MET A C 1
ATOM 972 O O . MET A 1 117 ? 2.094 8.565 -7.571 1.00 95.25 117 MET A O 1
ATOM 976 N N . THR A 1 118 ? -0.100 8.029 -7.623 1.00 96.06 118 THR A N 1
ATOM 977 C CA . THR A 1 118 ? -0.499 9.239 -8.355 1.00 96.06 118 THR A CA 1
ATOM 978 C C . THR A 1 118 ? -0.294 10.491 -7.488 1.00 96.06 118 THR A C 1
ATOM 980 O O . THR A 1 118 ? -0.304 10.392 -6.254 1.00 96.06 118 THR A O 1
ATOM 983 N N . PRO A 1 119 ? -0.091 11.679 -8.085 1.00 96.12 119 PRO A N 1
ATOM 984 C CA . PRO A 1 119 ? 0.004 12.933 -7.335 1.00 96.12 119 PRO A CA 1
ATOM 985 C C . PRO A 1 119 ? -1.204 13.186 -6.423 1.00 96.12 119 PRO A C 1
ATOM 987 O O . PRO A 1 119 ? -1.035 13.581 -5.270 1.00 96.12 119 PRO A O 1
ATOM 990 N N . GLU A 1 120 ? -2.414 12.896 -6.900 1.00 96.50 120 GLU A N 1
ATOM 991 C CA . GLU A 1 120 ? -3.659 13.064 -6.147 1.00 96.50 120 GLU A CA 1
ATOM 992 C C . GLU A 1 120 ? -3.684 12.162 -4.914 1.00 96.50 120 GLU A C 1
ATOM 994 O O . GLU A 1 120 ? -4.058 12.589 -3.820 1.00 96.50 120 GLU A O 1
ATOM 999 N N . ASP A 1 121 ? -3.256 10.911 -5.075 1.00 97.12 121 ASP A N 1
ATOM 1000 C CA . ASP A 1 121 ? -3.227 9.943 -3.991 1.00 97.12 121 ASP A CA 1
ATOM 1001 C C . ASP A 1 121 ? -2.152 10.289 -2.959 1.00 97.12 121 ASP A C 1
ATOM 1003 O O . ASP A 1 121 ? -2.390 10.116 -1.761 1.00 97.12 121 ASP A O 1
ATOM 1007 N N . LYS A 1 122 ? -1.002 10.816 -3.403 1.00 96.38 122 LYS A N 1
ATOM 1008 C CA . LYS A 1 122 ? 0.058 11.325 -2.523 1.00 96.38 122 LYS A CA 1
ATOM 1009 C C . LYS A 1 122 ? -0.444 12.475 -1.660 1.00 96.38 122 LYS A C 1
ATOM 1011 O O . LYS A 1 122 ? -0.304 12.390 -0.445 1.00 96.38 122 LYS A O 1
ATOM 1016 N N . ILE A 1 123 ? -1.067 13.491 -2.266 1.00 96.88 123 ILE A N 1
ATOM 1017 C CA . ILE A 1 123 ? -1.643 14.641 -1.549 1.00 96.88 123 ILE A CA 1
ATOM 1018 C C . ILE A 1 123 ? -2.699 14.164 -0.551 1.00 96.88 123 ILE A C 1
ATOM 1020 O O . ILE A 1 123 ? -2.635 14.496 0.629 1.00 96.88 123 ILE A O 1
ATOM 1024 N N . ARG A 1 124 ? -3.632 13.308 -0.990 1.00 97.69 124 ARG A N 1
ATOM 1025 C CA . ARG A 1 124 ? -4.670 12.761 -0.107 1.00 97.69 124 ARG A CA 1
ATOM 1026 C C . ARG A 1 124 ? -4.067 12.050 1.099 1.00 97.69 124 ARG A C 1
ATOM 1028 O O . ARG A 1 124 ? -4.553 12.212 2.215 1.00 97.69 124 ARG A O 1
ATOM 1035 N N . LEU A 1 125 ? -3.036 11.241 0.875 1.00 97.44 125 LEU A N 1
ATOM 1036 C CA . LEU A 1 125 ? -2.369 10.486 1.925 1.00 97.44 125 LEU A CA 1
ATOM 1037 C C . LEU A 1 125 ? -1.643 11.409 2.908 1.00 97.44 125 LEU A C 1
ATOM 1039 O O . LEU A 1 125 ? -1.829 11.256 4.116 1.00 97.44 125 LEU A O 1
ATOM 1043 N N . THR A 1 126 ? -0.847 12.361 2.417 1.00 97.19 126 THR A N 1
ATOM 1044 C CA . THR A 1 126 ? -0.069 13.274 3.267 1.00 97.19 126 THR A CA 1
ATOM 1045 C C . THR A 1 126 ? -0.972 14.200 4.072 1.00 97.19 126 THR A C 1
ATOM 1047 O O . THR A 1 126 ? -0.783 14.316 5.284 1.00 97.19 126 THR A O 1
ATOM 1050 N N . GLU A 1 127 ? -2.006 14.777 3.456 1.00 97.44 127 GLU A N 1
ATOM 1051 C CA . GLU A 1 127 ? -2.993 15.625 4.132 1.00 97.44 127 GLU A CA 1
ATOM 1052 C C . GLU A 1 127 ? -3.800 14.838 5.165 1.00 97.44 127 GLU A C 1
ATOM 1054 O O . GLU A 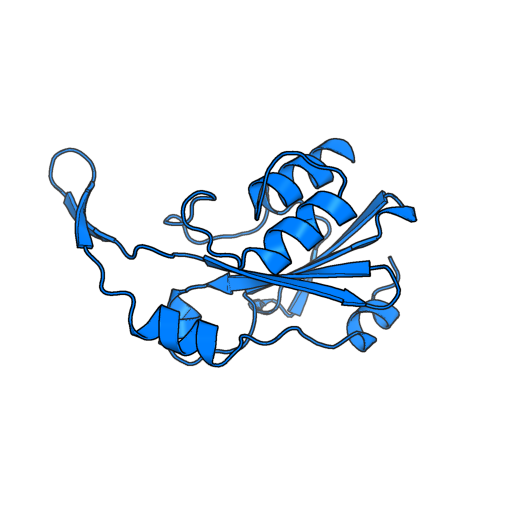1 127 ? -3.912 15.259 6.323 1.00 97.44 127 GLU A O 1
ATOM 1059 N N . TYR A 1 128 ? -4.324 13.665 4.782 1.00 98.31 128 TYR A N 1
ATOM 1060 C CA . TYR A 1 128 ? -5.097 12.839 5.702 1.00 98.31 128 TYR A CA 1
ATOM 1061 C C . TYR A 1 128 ? -4.243 12.461 6.907 1.00 98.31 128 TYR A C 1
ATOM 1063 O O . TYR A 1 128 ? -4.668 12.692 8.034 1.00 98.31 128 TYR A O 1
ATOM 1071 N N . LEU A 1 129 ? -3.029 11.938 6.711 1.00 97.44 129 LEU A N 1
ATOM 1072 C CA . LEU A 1 129 ? -2.169 11.478 7.806 1.00 97.44 129 LEU A CA 1
ATOM 1073 C C . LEU A 1 129 ? -1.506 12.628 8.577 1.00 97.44 129 LEU A C 1
ATOM 1075 O O . LEU A 1 129 ? -1.246 12.481 9.770 1.00 97.44 129 LEU A O 1
ATOM 1079 N N . GLY A 1 130 ? -1.342 13.803 7.967 1.00 96.62 130 GLY A N 1
ATOM 1080 C CA . GLY A 1 130 ? -0.592 14.924 8.537 1.00 96.62 130 GLY A CA 1
ATOM 1081 C C . GLY A 1 130 ? 0.908 14.633 8.616 1.00 96.62 130 GLY A C 1
ATOM 1082 O O . GLY A 1 130 ? 1.531 14.923 9.634 1.00 96.62 130 GLY A O 1
ATOM 1083 N N . VAL A 1 131 ? 1.460 14.004 7.577 1.00 96.31 131 VAL A N 1
ATOM 1084 C CA . VAL A 1 131 ? 2.876 13.612 7.476 1.00 96.31 131 VAL A CA 1
ATOM 1085 C C . VAL A 1 131 ? 3.577 14.381 6.362 1.00 96.31 131 VAL A C 1
ATOM 1087 O O . VAL A 1 131 ? 2.935 14.871 5.436 1.00 96.31 131 VAL A O 1
ATOM 1090 N N . THR A 1 132 ? 4.903 14.476 6.449 1.00 93.94 132 THR A N 1
ATOM 1091 C CA . THR A 1 132 ? 5.733 15.145 5.436 1.00 93.94 132 THR A CA 1
ATOM 1092 C C . THR A 1 132 ? 6.241 14.187 4.365 1.00 93.94 132 THR A C 1
ATOM 1094 O O . THR A 1 132 ? 6.522 14.629 3.257 1.00 93.94 132 THR A O 1
ATOM 1097 N N . GLN A 1 133 ? 6.382 12.897 4.689 1.00 93.31 133 GLN A N 1
ATOM 1098 C CA . GLN A 1 133 ? 6.823 11.885 3.731 1.00 93.31 133 GLN A CA 1
ATOM 1099 C C . GLN A 1 133 ? 5.656 11.364 2.888 1.00 93.31 133 GLN A C 1
ATOM 1101 O O . GLN A 1 133 ? 4.527 11.249 3.364 1.00 93.31 133 GLN A O 1
ATOM 1106 N N . GLU A 1 134 ? 5.934 11.013 1.636 1.00 92.06 134 GLU A N 1
ATOM 1107 C CA . GLU A 1 134 ? 4.934 10.515 0.687 1.00 92.06 134 GLU A CA 1
ATOM 1108 C C . GLU A 1 134 ? 4.884 8.978 0.639 1.00 92.06 134 GLU A C 1
ATOM 1110 O O . GLU A 1 134 ? 5.790 8.277 1.097 1.00 92.06 134 GLU A O 1
ATOM 1115 N N . GLY A 1 135 ? 3.823 8.436 0.032 1.00 91.75 135 GLY A N 1
ATOM 1116 C CA . GLY A 1 135 ? 3.719 7.013 -0.295 1.00 91.75 135 GLY A CA 1
ATOM 1117 C C . GLY A 1 135 ? 3.912 6.091 0.913 1.00 91.75 135 GLY A C 1
ATOM 1118 O O . GLY A 1 135 ? 3.341 6.307 1.981 1.00 91.75 135 GLY A O 1
ATOM 1119 N N . MET A 1 136 ? 4.721 5.044 0.739 1.00 92.56 136 MET A N 1
ATOM 1120 C CA . MET A 1 136 ? 4.982 4.050 1.791 1.00 92.56 136 MET A CA 1
ATOM 1121 C C . MET A 1 136 ? 5.732 4.632 2.992 1.00 92.56 136 MET A C 1
ATOM 1123 O O . MET A 1 136 ? 5.462 4.227 4.122 1.00 92.56 136 MET A O 1
ATOM 1127 N N . GLU A 1 137 ? 6.627 5.598 2.769 1.00 93.50 137 GLU A N 1
ATOM 1128 C CA . GLU A 1 137 ? 7.365 6.267 3.846 1.00 93.50 137 GLU A CA 1
ATOM 1129 C C . GLU A 1 137 ? 6.429 7.099 4.722 1.00 93.50 137 GLU A C 1
ATOM 1131 O O . GLU A 1 137 ? 6.525 7.024 5.944 1.00 93.50 137 GLU A O 1
ATOM 1136 N N . GLY A 1 138 ? 5.462 7.803 4.126 1.00 95.19 138 GLY A N 1
ATOM 1137 C CA . GLY A 1 138 ? 4.424 8.531 4.863 1.00 95.19 138 GLY A CA 1
ATOM 1138 C C . GLY A 1 138 ? 3.561 7.628 5.745 1.00 95.19 138 GLY A C 1
ATOM 1139 O O . GLY A 1 138 ? 3.303 7.945 6.909 1.00 95.19 138 GLY A O 1
ATOM 1140 N N . ILE A 1 139 ? 3.158 6.462 5.227 1.00 95.75 139 ILE A N 1
ATOM 1141 C CA . ILE A 1 139 ? 2.400 5.466 6.006 1.00 95.75 139 ILE A CA 1
ATOM 1142 C C . ILE A 1 139 ? 3.250 4.941 7.164 1.00 95.75 139 ILE A C 1
ATOM 1144 O O . ILE A 1 139 ? 2.764 4.850 8.292 1.00 95.75 139 ILE A O 1
ATOM 1148 N N . CYS A 1 140 ? 4.516 4.617 6.893 1.00 94.88 140 CYS A N 1
ATOM 1149 C CA . CYS A 1 140 ? 5.454 4.131 7.898 1.00 94.88 140 CYS A CA 1
ATOM 1150 C C . CYS A 1 140 ? 5.674 5.175 9.003 1.00 94.88 140 CYS A C 1
ATOM 1152 O O . CYS A 1 140 ? 5.494 4.860 10.177 1.00 94.88 140 CYS A O 1
ATOM 1154 N N . GLN A 1 141 ? 5.946 6.432 8.630 1.00 95.62 141 GLN A N 1
ATOM 1155 C CA . GLN A 1 141 ? 6.100 7.564 9.548 1.00 95.62 141 GLN A CA 1
ATOM 1156 C C . GLN A 1 141 ? 4.878 7.708 10.463 1.00 95.62 141 GLN A C 1
ATOM 1158 O O . GLN A 1 141 ? 5.022 7.837 11.680 1.00 95.62 141 GLN A O 1
ATOM 1163 N N . TYR A 1 142 ? 3.668 7.651 9.897 1.00 96.94 142 TYR A N 1
ATOM 1164 C CA . TYR A 1 142 ? 2.444 7.728 10.689 1.00 96.94 142 TYR A CA 1
ATOM 1165 C C . TYR A 1 142 ? 2.331 6.555 11.667 1.00 96.94 142 TYR A C 1
ATOM 1167 O O . TYR A 1 142 ? 2.106 6.771 12.855 1.00 96.94 142 TYR A O 1
ATOM 1175 N N . GLN A 1 143 ? 2.513 5.318 11.202 1.00 95.88 143 GLN A N 1
ATOM 1176 C CA . GLN A 1 143 ? 2.356 4.127 12.042 1.00 95.88 143 GLN A CA 1
ATOM 1177 C C . GLN A 1 143 ? 3.399 4.054 13.160 1.00 95.88 143 GLN A C 1
ATOM 1179 O O . GLN A 1 143 ? 3.053 3.673 14.274 1.00 95.88 143 GLN A O 1
ATOM 1184 N N . GLN A 1 144 ? 4.639 4.469 12.897 1.00 93.88 144 GLN A N 1
ATOM 1185 C CA . GLN A 1 144 ? 5.684 4.577 13.915 1.00 93.88 144 GLN A CA 1
ATOM 1186 C C . GLN A 1 144 ? 5.345 5.633 14.978 1.00 93.88 144 GLN A C 1
ATOM 1188 O O . GLN A 1 144 ? 5.651 5.427 16.144 1.00 93.88 144 GLN A O 1
ATOM 1193 N N . SER A 1 145 ? 4.643 6.718 14.623 1.00 94.38 145 SER A N 1
ATOM 1194 C CA . SER A 1 145 ? 4.187 7.731 15.596 1.00 94.38 145 SER A CA 1
ATOM 1195 C C . SER A 1 145 ? 3.070 7.252 16.543 1.00 94.38 145 SER A C 1
ATOM 1197 O O . SER A 1 145 ? 2.658 7.981 17.452 1.00 94.38 145 SER A O 1
ATOM 1199 N N . LEU A 1 146 ? 2.518 6.061 16.293 1.00 92.44 146 LEU A N 1
ATOM 1200 C CA . LEU A 1 146 ? 1.493 5.426 17.122 1.00 92.44 146 LEU A CA 1
ATOM 1201 C C . LEU A 1 146 ? 2.055 4.398 18.112 1.00 92.44 146 LEU A C 1
ATOM 1203 O O . LEU A 1 146 ? 1.293 3.949 18.969 1.00 92.44 146 LEU A O 1
ATOM 1207 N N . LEU A 1 147 ? 3.325 4.007 17.957 1.00 81.12 147 LEU A N 1
ATOM 1208 C CA . LEU A 1 147 ? 4.040 3.091 18.851 1.00 81.12 147 LEU A CA 1
ATOM 1209 C C . LEU A 1 147 ? 4.598 3.845 20.062 1.00 81.12 147 LEU A C 1
ATOM 1211 O O . LEU A 1 147 ? 4.589 3.235 21.153 1.00 81.12 147 LEU A O 1
#

Foldseek 3Di:
DDPVVVVVQDAQWADPVLLVVLLPFFFDFDDDPDDDTDGHTLAQKEWDWDQDPQKIKIFIAGSVCSNVVGRHGQKIKIANLVVLAIWMQRPVVRDIDRDQPVPDDDPPPDDQNRYDYDPVRQCVLCVSLVADDTDSVSSNVSNVVSD

Organism: NCBI:txid154046

Sequence (147 aa):
MKKTRLKKLGHLYATDEMLCMAEQDIPENKKIGWQRVEPVFQRKVYLQSQICDGILVVAIYLARDLRLGSIKPLYENFIDKSKREYLTWDTLKEKWRTACVEALGFPHYYSYSCAYMTPEDKIRLTEYLGVTQEGMEGICQYQQSLL

Radius of gyration: 15.64 Å; chains: 1; bounding box: 49×31×39 Å

pLDDT: mean 93.24, std 5.32, range [74.25, 98.31]